Protein 8OMW (pdb70)

Solvent-accessible surface area: 6239 Å² total; per-residue (Å²): 111,91,2,16,75,6,23,85,3,116,31,62,52,48,64,114,27,17,0,40,0,4,4,71,71,13,193,93,62,20,77,32,99,41,90,2,11,28,0,26,41,74,60,92,93,36,102,163,56,49,122,21,21,229,43,62,10,87,129,111,19,189,132,9,4,26,54,82,0,60,217,10,109,118,52,30,96,3,41,0,58,0,13,0,23,7,92,54,24,84,6,63,60,4,106,46,1,91,67,51,56,2,16,77,68,151,254

Nearest PDB structures (foldseek):
  8omw-assembly1_A  TM=1.009E+00  e=1.442E-19  Homo sapiens
  2haz-assembly1_A  TM=7.803E-01  e=4.467E-06  Homo sapiens
  3mtr-assembly1_B  TM=7.280E-01  e=8.726E-06  Homo sapiens
  2vkx-assembly3_E  TM=8.041E-01  e=8.419E-05  Homo sapiens
  2vkw-assembly1_B  TM=7.593E-01  e=1.089E-04  Homo sapiens

GO terms:
  GO:0004713 protein tyrosine kinase activity (F, IDA)
  GO:0035995 detection of muscle stretch (P, IDA)
  GO:0030018 Z disc (C, IDA)
  GO:0005576 extracellular region (C, TAS)
  GO:0005829 cytosol (C, TAS)
  GO:0042802 identical protein binding (F, IPI)
  GO:0005515 protein binding (F, IPI)
  GO:0051015 actin filament binding (F, IDA)
  GO:0097493 structural molecule activity conferring elasticity (F, IDA)
  GO:0004674 protein serine/threonine kinase activity (F, IDA)
  GO:0031674 I band (C, IDA)
  GO:0005509 calcium ion binding (F, IDA)
  GO:0000794 condensed nuclear chromosome (C, IDA)
  GO:0005865 striated muscle thin filament (C, IDA)
  GO:0031430 M band (C, IDA)
  GO:0042805 actinin binding (F, IDA)
  GO:0051592 response to calcium ion (P, IDA)
  GO:0007076 mitotic chromosome condensation (P, IEP)
  GO:0097493 structural molecule activity conferring elasticity (F, TAS)
  GO:0035995 detection of muscle stretch (P, TAS)

InterPro domains:
  IPR000719 Protein kinase domain [PF00069] (32179-32432)
  IPR000719 Protein kinase domain [PS50011] (32178-32432)
  IPR003598 Immunoglobulin subtype 2 [SM00408] (18-87)
  IPR003598 Immunoglobulin subtype 2 [SM00408] (116-183)
  IPR003598 Immunoglobulin subtype 2 [SM00408] (955-1022)
  IPR003598 Immunoglobulin subtype 2 [SM00408] (1094-1163)
  IPR003598 Immunoglobulin subtype 2 [SM00408] (1303-1371)
  IPR003598 Immunoglobulin subtype 2 [SM00408] (1469-1537)
  IPR003598 Immunoglobulin subtype 2 [SM00408] (1568-1637)
  IPR003598 Immunoglobulin subtype 2 [SM00408] (1853-1919)
  IPR003598 Immunoglobulin subtype 2 [SM00408] (2187-2253)
  IPR003598 Immunoglobulin subtype 2 [SM00408] (2279-2345)
  IPR003598 Immunoglobulin subtype 2 [SM00408] (2457-2523)
  IPR003598 Immunoglobulin subtype 2 [SM00408] (2632-2698)
  IPR003598 Immunoglobulin subtype 2 [SM00408] (3070-3136)
  IPR003598 Immunoglobulin subtype 2 [SM00408] (3251-3318)
  IPR003598 Immunoglobulin subtype 2 [SM00408] (3357-3423)
  IPR003598 Immunoglobulin subtype 2 [SM00408] (3515-3582)
  IPR003598 Immunoglobulin subtype 2 [SM00408] (3633-3701)
  IPR003598 Immunoglobulin subtype 2 [SM00408] (4301-4367)

Structure (mmCIF, N/CA/C/O backbone):
data_8OMW
#
_entry.id   8OMW
#
_cell.length_a   49.034
_cell.length_b   34.263
_cell.length_c   63.081
_cell.angle_alpha   90.000
_cell.angle_beta   99.680
_cell.angle_gamma   90.000
#
_symmetry.space_group_name_H-M   'C 1 2 1'
#
loop_
_entity.id
_entity.type
_entity.pdbx_description
1 polymer Titin
2 non-polymer 'CHLORIDE ION'
3 water water
#
loop_
_atom_site.group_PDB
_atom_site.id
_atom_site.type_symbol
_atom_site.label_atom_id
_atom_site.label_alt_id
_atom_site.label_comp_id
_atom_site.label_asym_id
_atom_site.label_entity_id
_atom_site.label_seq_id
_atom_site.pdbx_PDB_ins_code
_atom_site.Cartn_x
_atom_site.Cartn_y
_atom_site.Cartn_z
_atom_site.occupancy
_atom_site.B_iso_or_equiv
_atom_site.auth_seq_id
_atom_site.auth_comp_id
_atom_site.auth_asym_id
_atom_site.auth_atom_id
_atom_site.pdbx_PDB_model_num
ATOM 1 N N . SER A 1 3 ? 10.79622 32.62820 34.21232 1.000 29.99462 3 SER A N 1
ATOM 2 C CA . SER A 1 3 ? 9.40376 32.51041 33.78900 1.000 29.99462 3 SER A CA 1
ATOM 3 C C . SER A 1 3 ? 9.32976 32.25867 32.27831 1.000 29.99459 3 SER A C 1
ATOM 4 O O . SER A 1 3 ? 8.87627 31.19871 31.86377 1.000 29.99462 3 SER A O 1
ATOM 11 N N . LEU A 1 4 ? 9.77905 33.21554 31.46501 1.000 15.47809 4 LEU A N 1
ATOM 12 C CA . LEU A 1 4 ? 9.90024 32.95210 30.03083 1.000 15.74389 4 LEU A CA 1
ATOM 13 C C . LEU A 1 4 ? 10.92121 31.83853 29.78738 1.000 12.50929 4 LEU A C 1
ATOM 14 O O . LEU A 1 4 ? 11.86757 31.66995 30.56280 1.000 12.46717 4 LEU A O 1
ATOM 30 N N . PRO A 1 5 ? 10.78462 31.08926 28.70162 1.000 10.85119 5 PRO A N 1
ATOM 31 C CA . PRO A 1 5 ? 11.78683 30.06483 28.40288 1.000 10.75381 5 PRO A CA 1
ATOM 32 C C . PRO A 1 5 ? 13.08864 30.69543 27.92870 1.000 10.25112 5 PRO A C 1
ATOM 33 O O . PRO A 1 5 ? 13.13695 31.85356 27.52366 1.000 10.56431 5 PRO A O 1
ATOM 44 N N . GLY A 1 6 ? 14.17434 29.92896 28.01204 1.000 10.01951 6 GLY A N 1
ATOM 45 C CA . GLY A 1 6 ? 15.43640 30.34768 27.45000 1.000 9.38785 6 GLY A CA 1
ATOM 46 C C . GLY A 1 6 ? 15.44879 30.22307 25.93891 1.000 8.20087 6 GLY A C 1
ATOM 47 O O . GLY A 1 6 ? 14.46772 29.79515 25.30806 1.000 8.33510 6 GLY A O 1
ATOM 51 N N . PRO A 1 7 ? 16.58693 30.57889 25.34163 1.000 8.68251 7 PRO A N 1
ATOM 52 C CA . PRO A 1 7 ? 16.72719 30.48342 23.88227 1.000 7.99295 7 PRO A CA 1
ATOM 53 C C . PRO A 1 7 ? 16.85588 29.03638 23.44842 1.000 7.47974 7 PRO A C 1
ATOM 54 O O . PRO A 1 7 ? 17.58690 28.25581 24.06993 1.000 9.43522 7 PRO A O 1
ATOM 65 N N . PRO A 1 8 ? 16.21084 28.64516 22.35544 1.000 6.34539 8 PRO A N 1
ATOM 66 C CA . PRO A 1 8 ? 16.48618 27.32601 21.77561 1.000 5.87428 8 PRO A CA 1
ATOM 67 C C . PRO A 1 8 ? 17.91658 27.25576 21.25972 1.000 5.93481 8 PRO A C 1
ATOM 68 O O . PRO A 1 8 ? 18.61200 28.26029 21.13094 1.000 6.97177 8 PRO A O 1
ATOM 79 N N . GLY A 1 9 ? 18.34499 26.04434 20.92986 1.000 6.25590 9 GLY A N 1
ATOM 80 C CA . GLY A 1 9 ? 19.62766 25.87703 20.27867 1.000 7.10074 9 GLY A CA 1
ATOM 81 C C . GLY A 1 9 ? 19.67264 26.54535 18.91896 1.000 6.33749 9 GLY A C 1
ATOM 82 O O . GLY A 1 9 ? 18.65853 26.82621 18.28312 1.000 6.56383 9 GLY A O 1
ATOM 86 N N . LYS A 1 10 ? 20.90049 26.77112 18.45971 1.000 6.67437 10 LYS A N 1
ATOM 87 C CA . LYS A 1 10 ? 21.13711 27.35086 17.14923 1.000 6.41118 10 LYS A CA 1
ATOM 88 C C . LYS A 1 10 ? 20.54662 26.42508 16.09307 1.000 5.55319 10 LYS A C 1
ATOM 89 O O . LYS A 1 10 ? 20.93405 25.24640 16.01878 1.000 5.96113 10 LYS A O 1
ATOM 108 N N . PRO A 1 11 ? 19.64697 26.89569 15.23370 1.000 5.12419 11 PRO A N 1
ATOM 109 C CA . PRO A 1 11 ? 19.05943 25.98208 14.25151 1.000 4.88732 11 PRO A CA 1
ATOM 110 C C . PRO A 1 11 ? 20.08094 25.54716 13.23050 1.000 4.88469 11 PRO A C 1
ATOM 111 O O . PRO A 1 11 ? 21.04727 26.25407 12.94434 1.000 5.92428 11 PRO A O 1
ATOM 122 N N . LYS A 1 12 ? 19.83665 24.36399 12.67994 1.000 4.77678 12 LYS A N 1
ATOM 123 C CA . LYS A 1 12 ? 20.65868 23.74709 11.65986 1.000 6.24537 12 LYS A CA 1
ATOM 124 C C . LYS A 1 12 ? 19.79486 23.39143 10.45982 1.000 5.27421 12 LYS A C 1
ATOM 125 O O . LYS A 1 12 ? 18.69276 22.87474 10.60938 1.000 5.81374 12 LYS A O 1
ATOM 144 N N . VAL A 1 13 ? 20.31173 23.66095 9.26474 1.000 5.69267 13 VAL A N 1
ATOM 145 C CA . VAL A 1 13 ? 19.62901 23.25601 8.04554 1.000 5.37685 13 VAL A CA 1
ATOM 146 C C . VAL A 1 13 ? 20.01396 21.81716 7.74659 1.000 6.25854 13 VAL A C 1
ATOM 147 O O . VAL A 1 13 ? 21.19231 21.51152 7.50195 1.000 10.03793 13 VAL A O 1
ATOM 160 N N . LEU A 1 14 ? 19.03594 20.92036 7.79585 1.000 5.09261 14 LEU A N 1
ATOM 161 C CA . LEU A 1 14 ? 19.23678 19.50337 7.60723 1.000 6.47435 14 LEU A CA 1
ATOM 162 C C . LEU A 1 14 ? 18.97095 19.04303 6.18808 1.000 6.60595 14 LEU A C 1
ATOM 163 O O . LEU A 1 14 ? 19.42925 17.94812 5.81580 1.000 10.64852 14 LEU A O 1
ATOM 179 N N . ALA A 1 15 ? 18.26081 19.83067 5.38115 1.000 4.67414 15 ALA A N 1
ATOM 180 C CA . ALA A 1 15 ? 17.93312 19.47068 4.00977 1.000 4.83994 15 ALA A CA 1
ATOM 181 C C . ALA A 1 15 ? 17.62773 20.77426 3.30102 1.000 3.90825 15 ALA A C 1
ATOM 182 O O . ALA A 1 15 ? 17.18407 21.73658 3.93382 1.000 4.00037 15 ALA A O 1
ATOM 189 N N . ARG A 1 16 ? 17.84571 20.79657 1.99237 1.000 4.11880 16 ARG A N 1
ATOM 190 C CA . ARG A 1 16 ? 17.48728 21.97876 1.22498 1.000 4.03195 16 ARG A CA 1
ATOM 191 C C . ARG A 1 16 ? 17.05743 21.58474 -0.17248 1.000 4.30304 16 ARG A C 1
ATOM 192 O O . ARG A 1 16 ? 17.45809 20.53212 -0.69630 1.000 5.15840 16 ARG A O 1
ATOM 213 N N . THR A 1 17 ? 16.25095 22.45560 -0.77568 1.000 4.46358 17 THR A N 1
ATOM 214 C CA . THR A 1 17 ? 15.93038 22.41601 -2.18705 1.000 4.81362 17 THR A CA 1
ATOM 215 C C . THR A 1 17 ? 15.98830 23.86463 -2.69303 1.000 4.67413 17 THR A C 1
ATOM 216 O O . THR A 1 17 ? 16.14892 24.80904 -1.91595 1.000 5.12418 17 THR A O 1
ATOM 227 N N . LYS A 1 18 ? 15.75004 24.03896 -3.99442 1.000 5.00838 18 LYS A N 1
ATOM 228 C CA . LYS A 1 18 ? 15.64556 25.35883 -4.58841 1.000 5.20314 18 LYS A CA 1
ATOM 229 C C . LYS A 1 18 ? 14.66114 26.26371 -3.85741 1.000 4.97417 18 LYS A C 1
ATOM 230 O O . LYS A 1 18 ? 14.83624 27.48558 -3.88536 1.000 5.87954 18 LYS A O 1
ATOM 249 N N . GLY A 1 19 ? 13.60803 25.69527 -3.26302 1.000 4.35831 19 GLY A N 1
ATOM 250 C CA . GLY A 1 19 ? 12.55336 26.47898 -2.67717 1.000 4.45042 19 GLY A CA 1
ATOM 251 C C . GLY A 1 19 ? 12.22018 26.17702 -1.23586 1.000 3.82140 19 GLY A C 1
ATOM 252 O O . GLY A 1 19 ? 11.19008 26.65185 -0.76857 1.000 4.51885 19 GLY A O 1
ATOM 256 N N . SER A 1 20 ? 13.04680 25.41969 -0.51415 1.000 3.48715 20 SER A N 1
ATOM 257 C CA . SER A 1 20 ? 12.69813 25.01167 0.83581 1.000 3.25817 20 SER A CA 1
ATOM 258 C C . SER A 1 20 ? 13.95225 24.62444 1.60570 1.000 3.42398 20 SER A C 1
ATOM 259 O O . SER A 1 20 ? 14.98348 24.27477 1.01051 1.000 3.83719 20 SER A O 1
ATOM 267 N N . MET A 1 21 ? 13.83512 24.62482 2.93613 1.000 3.13447 21 MET A N 1
ATOM 268 C CA . MET A 1 21 ? 14.88552 24.11572 3.79913 1.000 3.33976 21 MET A CA 1
ATOM 269 C C . MET A 1 21 ? 14.26804 23.48650 5.03066 1.000 2.97393 21 MET A C 1
ATOM 270 O O . MET A 1 21 ? 13.42912 24.11196 5.68742 1.000 3.63190 21 MET A O 1
ATOM 284 N N . LEU A 1 22 ? 14.71896 22.27249 5.37813 1.000 3.09236 22 LEU A N 1
ATOM 285 C CA . LEU A 1 22 ? 14.33193 21.64526 6.62954 1.000 3.18185 22 LEU A CA 1
ATOM 286 C C . LEU A 1 22 ? 15.25109 22.18049 7.72103 1.000 2.81075 22 LEU A C 1
ATOM 287 O O . LEU A 1 22 ? 16.47765 22.00593 7.63653 1.000 4.01616 22 LEU A O 1
ATOM 303 N N . VAL A 1 23 ? 14.67530 22.86611 8.69856 1.000 2.86339 23 VAL A N 1
ATOM 304 C CA . VAL A 1 23 ? 15.42733 23.51404 9.75550 1.000 3.23712 23 VAL A CA 1
ATOM 305 C C . VAL A 1 23 ? 15.08484 22.81689 11.06636 1.000 3.05289 23 VAL A C 1
ATOM 306 O O . VAL A 1 23 ? 13.91373 22.53854 11.33482 1.000 3.95036 23 VAL A O 1
ATOM 319 N N . SER A 1 24 ? 16.09234 22.56495 11.89249 1.000 3.50294 24 SER A N 1
ATOM 320 C CA . SER A 1 24 ? 15.90562 21.83673 13.13155 1.000 3.82930 24 SER A CA 1
ATOM 321 C C . SER A 1 24 ? 16.67049 22.50629 14.26452 1.000 4.21355 24 SER A C 1
ATOM 322 O O . SER A 1 24 ? 17.76321 23.04522 14.05226 1.000 5.94270 24 SER A O 1
ATOM 330 N N . TRP A 1 25 ? 16.12884 22.44930 15.48069 1.000 4.08985 25 TRP A N 1
ATOM 331 C CA . TRP A 1 25 ? 16.77180 23.07843 16.62222 1.000 4.55570 25 TRP A CA 1
ATOM 332 C C . TRP A 1 25 ? 16.45673 22.31933 17.89397 1.000 4.87679 25 TRP A C 1
ATOM 333 O O . TRP A 1 25 ? 15.42574 21.65885 18.00235 1.000 6.13483 25 TRP A O 1
ATOM 354 N N . THR A 1 26 ? 17.34502 22.44671 18.86472 1.000 5.30052 26 THR A N 1
ATOM 355 C CA . THR A 1 26 ? 17.09881 21.77492 20.13549 1.000 6.43750 26 THR A CA 1
ATOM 356 C C . THR A 1 26 ? 16.28572 22.66934 21.07120 1.000 5.76637 26 THR A C 1
ATOM 357 O O . THR A 1 26 ? 16.40095 23.88704 21.04806 1.000 6.25327 26 THR A O 1
ATOM 368 N N . PRO A 1 27 ? 15.47537 22.07788 21.94301 1.000 6.07957 27 PRO A N 1
ATOM 369 C CA . PRO A 1 27 ? 14.77261 22.87208 22.94783 1.000 6.41382 27 PRO A CA 1
ATOM 370 C C . PRO A 1 27 ? 15.73224 23.63002 23.84334 1.000 6.54278 27 PRO A C 1
ATOM 371 O O . PRO A 1 27 ? 16.86845 23.18321 24.08822 1.000 7.17180 27 PRO A O 1
ATOM 382 N N . PRO A 1 28 ? 15.28300 24.73639 24.42666 1.000 6.50330 28 PRO A N 1
ATOM 383 C CA . PRO A 1 28 ? 16.11714 25.41841 25.41917 1.000 7.35867 28 PRO A CA 1
ATOM 384 C C . PRO A 1 28 ? 16.46697 24.51938 26.58313 1.000 7.57974 28 PRO A C 1
ATOM 385 O O . PRO A 1 28 ? 15.70450 23.64586 26.98731 1.000 8.11402 28 PRO A O 1
ATOM 396 N N . LEU A 1 29 ? 17.62076 24.79583 27.17423 1.000 7.82188 29 LEU A N 1
ATOM 397 C CA . LEU A 1 29 ? 18.00040 24.08047 28.38447 1.000 8.13507 29 LEU A CA 1
ATOM 398 C C . LEU A 1 29 ? 17.08323 24.41539 29.54564 1.000 8.05612 29 LEU A C 1
ATOM 399 O O . LEU A 1 29 ? 16.84286 23.56678 30.41048 1.000 8.97465 29 LEU A O 1
ATOM 415 N N . ASP A 1 30 ? 16.56875 25.63645 29.59821 1.000 8.57986 30 ASP A N 1
ATOM 416 C CA . ASP A 1 30 ? 15.69518 26.10026 30.67860 1.000 9.08256 30 ASP A CA 1
ATOM 417 C C . ASP A 1 30 ? 14.33667 26.44695 30.08109 1.000 9.21678 30 ASP A C 1
ATOM 418 O O . ASP A 1 30 ? 14.22778 27.40073 29.30731 1.000 10.11689 30 ASP A O 1
ATOM 427 N N . ASN A 1 31 ? 13.31176 25.66560 30.40351 1.000 8.99834 31 ASN A N 1
ATOM 428 C CA . ASN A 1 31 ? 11.98789 25.92991 29.86131 1.000 9.75632 31 ASN A CA 1
ATOM 429 C C . ASN A 1 31 ? 11.24465 27.00206 30.63867 1.000 11.24334 31 ASN A C 1
ATOM 430 O O . ASN A 1 31 ? 10.09556 27.30071 30.29982 1.000 12.96197 31 ASN A O 1
ATOM 441 N N . GLY A 1 32 ? 11.87713 27.60895 31.64033 1.000 12.03554 32 GLY A N 1
ATOM 442 C CA . GLY A 1 32 ? 11.25409 28.66867 32.39659 1.000 13.88313 32 GLY A CA 1
ATOM 443 C C . GLY A 1 32 ? 10.38471 28.19823 33.53244 1.000 15.33857 32 GLY A C 1
ATOM 444 O O . GLY A 1 32 ? 9.79383 29.03665 34.22436 1.000 18.31524 32 GLY A O 1
ATOM 448 N N . GLY A 1 33 ? 10.30222 26.89283 33.76231 1.000 15.43595 33 GLY A N 1
ATOM 449 C CA . GLY A 1 33 ? 9.51144 26.35695 34.84549 1.000 16.98350 33 GLY A CA 1
ATOM 450 C C . GLY A 1 33 ? 8.12809 25.90755 34.44555 1.000 18.28892 33 GLY A C 1
ATOM 451 O O . GLY A 1 33 ? 7.38482 25.40497 35.30770 1.000 20.82870 33 GLY A O 1
ATOM 455 N N . SER A 1 34 ? 7.74172 26.11023 33.19066 1.000 17.84150 34 SER A N 1
ATOM 456 C CA A SER A 1 34 ? 6.47980 25.62699 32.66170 0.342 17.36513 34 SER A CA 1
ATOM 457 C CA B SER A 1 34 ? 6.48481 25.60558 32.67403 0.658 17.79149 34 SER A CA 1
ATOM 458 C C . SER A 1 34 ? 6.76867 24.93096 31.34203 1.000 16.84665 34 SER A C 1
ATOM 459 O O . SER A 1 34 ? 7.75262 25.26522 30.66803 1.000 16.09656 34 SER A O 1
ATOM 474 N N . PRO A 1 35 ? 5.94885 23.96722 30.93554 1.000 16.82296 35 PRO A N 1
ATOM 475 C CA . PRO A 1 35 ? 6.24934 23.26803 29.67423 1.000 15.98601 35 PRO A CA 1
ATOM 476 C C . PRO A 1 35 ? 6.20650 24.18206 28.46477 1.000 13.45150 35 PRO A C 1
ATOM 477 O O . PRO A 1 35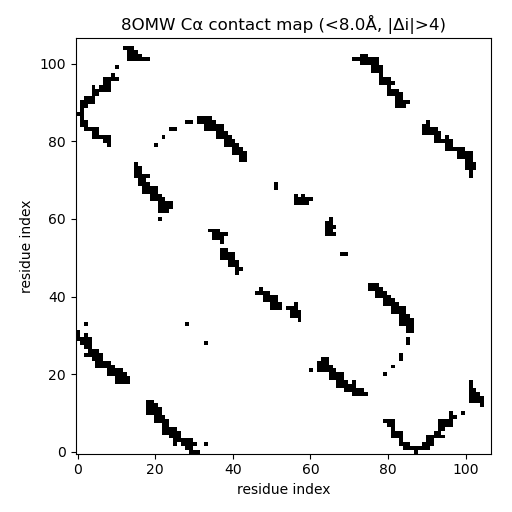 ? 5.33574 25.04177 28.33693 1.000 14.49110 35 PRO A O 1
ATOM 488 N N . ILE A 1 36 ? 7.18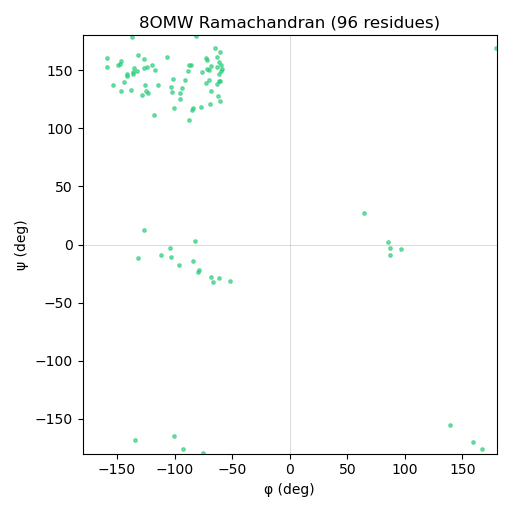413 24.00050 27.57951 1.000 11.66181 36 ILE A N 1
ATOM 489 C CA . ILE A 1 36 ? 7.12657 24.64853 26.28406 1.000 10.26691 36 ILE A CA 1
ATOM 490 C C . ILE A 1 36 ? 5.99548 24.02925 25.48088 1.000 10.63801 36 ILE A C 1
ATOM 491 O O . ILE A 1 36 ? 5.84740 22.80516 25.43058 1.000 12.18029 36 ILE A O 1
ATOM 507 N N . THR A 1 37 ? 5.16393 24.87857 24.88475 1.000 10.14058 37 THR A N 1
ATOM 508 C CA . THR A 1 37 ? 4.02067 24.43591 24.11438 1.000 10.72486 37 THR A CA 1
ATOM 509 C C . THR A 1 37 ? 4.24317 24.51761 22.60911 1.000 10.03793 37 THR A C 1
ATOM 510 O O . THR A 1 37 ? 3.43935 23.97490 21.85491 1.000 11.25913 37 THR A O 1
ATOM 521 N N . GLY A 1 38 ? 5.31188 25.15688 22.15375 1.000 7.53500 38 GLY A N 1
ATOM 522 C CA . GLY A 1 38 ? 5.60151 25.22886 20.74458 1.000 6.94546 38 GLY A CA 1
ATOM 523 C C . GLY A 1 38 ? 6.66568 26.26893 20.52686 1.000 5.61898 38 GLY A C 1
ATOM 524 O O . GLY A 1 38 ? 7.21700 26.83397 21.47303 1.000 6.19010 38 GLY A O 1
ATOM 528 N N . TYR A 1 39 ? 6.96407 26.48553 19.25182 1.000 5.05576 39 TYR A N 1
ATOM 529 C CA . TYR A 1 39 ? 8.02931 27.37683 18.83197 1.000 4.98996 39 TYR A CA 1
ATOM 530 C C . TYR A 1 39 ? 7.58561 28.25957 17.68146 1.000 4.53464 39 TYR A C 1
ATOM 531 O O . TYR A 1 39 ? 6.80115 27.85786 16.82641 1.000 5.77953 39 TYR A O 1
ATOM 549 N N . TRP A 1 40 ? 8.14472 29.45669 17.64058 1.000 4.46885 40 TRP A N 1
ATOM 550 C CA . TRP A 1 40 ? 8.10943 30.26460 16.43015 1.000 4.91627 40 TRP A CA 1
ATOM 551 C C . TRP A 1 40 ? 9.46417 30.16655 15.74035 1.000 4.31620 40 TRP A C 1
ATOM 552 O O . TRP A 1 40 ? 10.50441 30.12612 16.40218 1.000 6.20063 40 TRP A O 1
ATOM 573 N N . LEU A 1 41 ? 9.44935 30.12933 14.41450 1.000 4.56622 41 LEU A N 1
ATOM 574 C CA . LEU A 1 41 ? 10.65232 30.11209 13.61175 1.000 4.26356 41 LEU A CA 1
ATOM 575 C C . LEU A 1 41 ? 10.56531 31.27939 12.63979 1.000 4.00827 41 LEU A C 1
ATOM 576 O O . LEU A 1 41 ? 9.54374 31.46343 11.95730 1.000 4.60833 41 LEU A O 1
ATOM 592 N N . GLU A 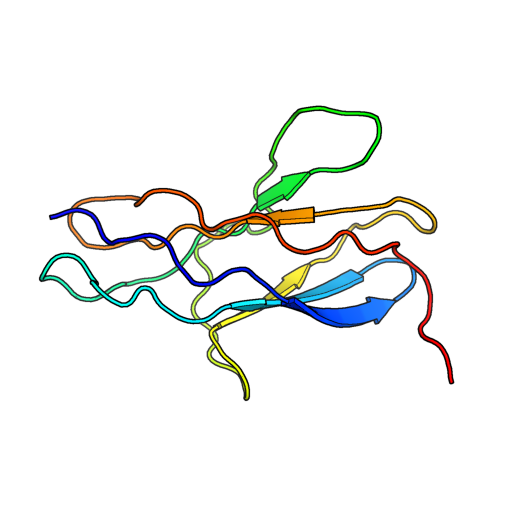1 42 ? 11.64321 32.04850 12.55149 1.000 4.21881 42 GLU A N 1
ATOM 593 C CA . GLU A 1 42 ? 11.72015 33.19307 11.66306 1.000 4.64255 42 GLU A CA 1
ATOM 594 C C . GLU A 1 42 ? 12.91642 33.05247 10.73354 1.000 4.24250 42 GLU A C 1
ATOM 595 O O . GLU A 1 42 ? 13.92858 32.41785 11.07057 1.000 5.01365 42 GLU A O 1
ATOM 607 N N . LYS A 1 43 ? 12.78613 33.68077 9.56723 1.000 4.20039 43 LYS A N 1
ATOM 608 C CA . LYS A 1 43 ? 13.81973 33.70616 8.55767 1.000 4.23987 43 LYS A CA 1
ATOM 609 C C . LYS A 1 43 ? 14.24420 35.13907 8.26646 1.000 4.08722 43 LYS A C 1
ATOM 610 O O . LYS A 1 43 ? 13.44924 36.08874 8.38079 1.000 4.67150 43 LYS A O 1
ATOM 629 N N . ARG A 1 44 ? 15.47855 35.27787 7.79379 1.000 4.34778 44 ARG A N 1
ATOM 630 C CA . ARG A 1 44 ? 16.04026 36.54551 7.33784 1.000 4.71624 44 ARG A CA 1
ATOM 631 C C . ARG A 1 44 ? 16.81217 36.26611 6.06508 1.000 4.19250 44 ARG A C 1
ATOM 632 O O . ARG A 1 44 ? 17.58744 35.31488 5.99785 1.000 5.57161 44 ARG A O 1
ATOM 653 N N . GLU A 1 45 ? 16.61229 37.05922 5.03884 1.000 5.32684 45 GLU A N 1
ATOM 654 C CA . GLU A 1 45 ? 17.33958 36.89782 3.78495 1.000 6.18485 45 GLU A CA 1
ATOM 655 C C . GLU A 1 45 ? 18.39931 37.96263 3.57376 1.000 9.08519 45 GLU A C 1
ATOM 656 O O . GLU A 1 45 ? 18.37235 39.03452 4.18758 1.000 11.17491 45 GLU A O 1
ATOM 668 N N . GLU A 1 46 ? 19.34380 37.64614 2.66916 1.000 11.71445 46 GLU A N 1
ATOM 669 C CA A GLU A 1 46 ? 20.26007 38.68957 2.22709 0.397 12.94091 46 GLU A CA 1
ATOM 670 C CA B GLU A 1 46 ? 20.26889 38.62064 2.06882 0.603 12.36716 46 GLU A CA 1
ATOM 671 C C . GLU A 1 46 ? 19.49216 39.83039 1.54020 1.000 13.97525 46 GLU A C 1
ATOM 672 O O . GLU A 1 46 ? 18.46029 39.64641 0.88676 1.000 17.39671 46 GLU A O 1
ATOM 695 N N . GLY A 1 47 ? 19.96910 41.05670 1.74665 1.000 16.84401 47 GLY A N 1
ATOM 696 C CA . GLY A 1 47 ? 19.29210 42.17332 1.11419 1.000 14.25423 47 GLY A CA 1
ATOM 697 C C . GLY A 1 47 ? 18.12866 42.77323 1.87822 1.000 13.52783 47 GLY A C 1
ATOM 698 O O . GLY A 1 47 ? 17.54703 43.77661 1.42505 1.000 14.07789 47 GLY A O 1
ATOM 702 N N . SER A 1 48 ? 17.77949 42.20864 3.03028 1.000 12.83564 48 SER A N 1
ATOM 703 C CA . SER A 1 48 ? 16.75092 42.72583 3.90984 1.000 13.04356 48 SER A CA 1
ATOM 704 C C . SER A 1 48 ? 17.18383 42.49226 5.35393 1.000 10.75382 48 SER A C 1
ATOM 705 O O . SER A 1 48 ? 17.56979 41.36113 5.68633 1.000 11.54864 48 SER A O 1
ATOM 713 N N . PRO A 1 49 ? 16.94725 43.45257 6.26859 1.000 13.64362 49 PRO A N 1
ATOM 714 C CA . PRO A 1 49 ? 17.27136 43.22065 7.68623 1.000 12.89617 49 PRO A CA 1
ATOM 715 C C . PRO A 1 49 ? 16.19154 42.47284 8.48680 1.000 9.93792 49 PRO A C 1
ATOM 716 O O . PRO A 1 49 ? 16.44497 42.02050 9.60271 1.000 10.33271 49 PRO A O 1
ATOM 727 N N . TYR A 1 50 ? 14.98864 42.34419 7.97612 1.000 7.80345 50 TYR A N 1
ATOM 728 C CA . TYR A 1 50 ? 13.82124 41.90347 8.72215 1.000 6.67700 50 TYR A CA 1
ATOM 729 C C . TYR A 1 50 ? 13.81617 40.39534 8.96793 1.000 6.38486 50 TYR A C 1
ATO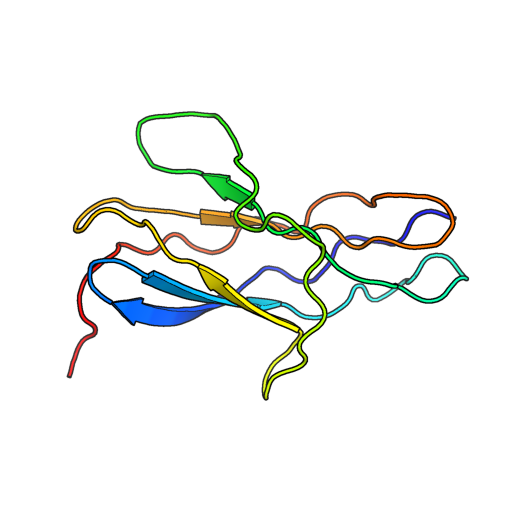M 730 O O . TYR A 1 50 ? 14.25399 39.59955 8.13256 1.000 6.66911 50 TYR A O 1
ATOM 748 N N . TRP A 1 51 ? 13.23768 40.02128 10.10805 1.000 5.98218 51 TRP A N 1
ATOM 749 C CA . TRP A 1 51 ? 12.92801 38.63711 10.44583 1.000 6.09799 51 TRP A CA 1
ATOM 750 C C . TRP A 1 51 ? 11.43697 38.39084 10.24400 1.000 5.59004 51 TRP A C 1
ATOM 751 O O . TRP A 1 51 ? 10.60760 39.18817 10.69076 1.000 7.64817 51 TRP A O 1
ATOM 772 N N . SER A 1 52 ? 11.09579 37.26314 9.61395 1.000 5.56371 52 SER A N 1
ATOM 773 C CA . SER A 1 52 ? 9.73724 36.93531 9.21284 1.000 6.70858 52 SER A CA 1
ATOM 774 C C . SER A 1 52 ? 9.33800 35.55976 9.70887 1.000 5.34527 52 SER A C 1
ATOM 775 O O . SER A 1 52 ? 10.04368 34.59371 9.45929 1.000 5.00049 52 SER A O 1
ATOM 783 N N . ARG A 1 53 ? 8.19558 35.45988 10.37570 1.000 5.45844 53 ARG A N 1
ATOM 784 C CA . ARG A 1 53 ? 7.68225 34.14613 10.74072 1.000 5.69794 53 ARG A CA 1
ATOM 785 C C . ARG A 1 53 ? 7.40040 33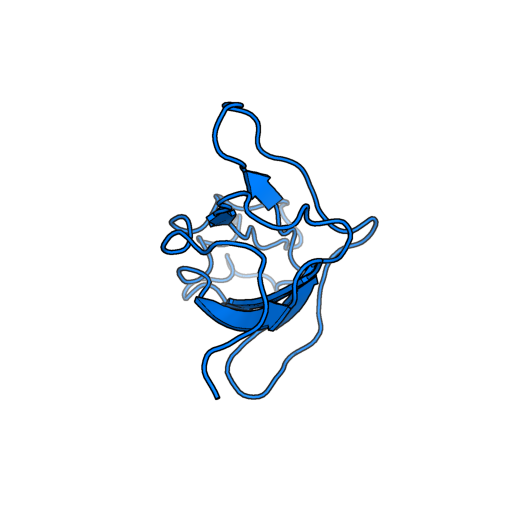.31041 9.50910 1.000 5.54529 53 ARG A C 1
ATOM 786 O O . ARG A 1 53 ? 6.82026 33.77677 8.53124 1.000 7.42446 53 ARG A O 1
ATOM 807 N N . VAL A 1 54 ? 7.72497 32.02432 9.61015 1.000 5.16367 54 VAL A N 1
ATOM 808 C CA . VAL A 1 54 ? 7.53207 31.10703 8.49568 1.000 6.02956 54 VAL A CA 1
ATOM 809 C C . VAL A 1 54 ? 6.33661 30.18707 8.65063 1.000 5.70321 54 VAL A C 1
ATOM 810 O O . VAL A 1 54 ? 6.05483 29.40697 7.73301 1.000 7.08758 54 VAL A O 1
ATOM 823 N N . SER A 1 55 ? 5.62847 30.23760 9.77236 1.000 6.41382 55 SER A N 1
ATOM 824 C CA . SER A 1 55 ? 4.46462 29.40227 9.97503 1.000 7.91399 55 SER A CA 1
ATOM 825 C C . SER A 1 55 ? 3.35121 30.24789 10.56556 1.000 8.82990 55 SER A C 1
ATOM 826 O O . SER A 1 55 ? 3.59292 31.22211 11.27978 1.000 9.60630 55 SER A O 1
ATOM 834 N N . ARG A 1 56 ? 2.12394 29.83359 10.27981 1.000 10.75644 56 ARG A N 1
ATOM 835 C CA . ARG A 1 56 ? 0.95953 30.52567 10.81482 1.000 12.68299 56 ARG A CA 1
ATOM 836 C C . ARG A 1 56 ? 0.66574 30.13500 12.25183 1.000 11.71182 56 ARG A C 1
ATOM 837 O O . ARG A 1 56 ? 0.03491 30.90975 12.97128 1.000 14.23317 56 ARG A O 1
ATOM 858 N N . ALA A 1 57 ? 1.10532 28.97264 12.68516 1.000 10.05636 57 ALA A N 1
ATOM 859 C CA . ALA A 1 57 ? 0.85944 28.49087 14.03122 1.000 10.09847 57 ALA A CA 1
ATOM 860 C C . ALA A 1 57 ? 2.17376 27.99060 14.59819 1.000 7.56132 57 ALA A C 1
ATOM 861 O O . ALA A 1 57 ? 3.12670 27.73110 13.85357 1.000 7.63765 57 ALA A O 1
ATOM 868 N N . PRO A 1 58 ? 2.24913 27.82790 15.91009 1.000 7.59817 58 PRO A N 1
ATOM 869 C CA . PRO A 1 58 ? 3.49559 27.34094 16.49588 1.000 7.44289 58 PRO A CA 1
ATOM 870 C C . PRO A 1 58 ? 3.88582 25.97030 15.96227 1.000 6.91124 58 PRO A C 1
ATOM 871 O O . PRO A 1 58 ? 3.04343 25.13926 15.60584 1.000 8.41142 58 PRO A O 1
ATOM 882 N N . ILE A 1 59 ? 5.17778 25.74557 15.91828 1.000 5.74005 59 ILE A N 1
ATOM 883 C CA . ILE A 1 59 ? 5.78045 24.49532 15.48513 1.000 5.84006 59 ILE A CA 1
ATOM 884 C C . ILE A 1 59 ? 6.02569 23.60475 16.69239 1.000 5.65320 59 ILE A C 1
ATOM 885 O O . ILE A 1 59 ? 6.56649 24.05672 17.70761 1.000 6.58489 59 ILE A O 1
ATOM 901 N N . THR A 1 60 ? 5.66715 22.32718 16.57224 1.000 6.40592 60 THR A N 1
ATOM 902 C CA . THR A 1 60 ? 5.83282 21.37655 17.65746 1.000 7.40078 60 THR A CA 1
ATOM 903 C C . THR A 1 60 ? 6.49418 20.06562 17.21997 1.000 7.67449 60 THR A C 1
ATOM 904 O O . THR A 1 60 ? 6.87713 19.27473 18.08647 1.000 9.73789 60 THR A O 1
ATOM 915 N N . LYS A 1 61 ? 6.63655 19.79915 15.92713 1.000 6.76649 61 LYS A N 1
ATOM 916 C CA . LYS A 1 61 ? 7.10432 18.49965 15.46726 1.000 7.17970 61 LYS A CA 1
ATOM 917 C C . LYS A 1 61 ? 8.50873 18.19597 15.95361 1.000 7.09811 61 LYS A C 1
ATOM 918 O O . LYS A 1 61 ? 9.43977 18.97372 15.72275 1.000 8.62724 61 LYS A O 1
ATOM 937 N N . VAL A 1 62 ? 8.67546 17.03088 16.56523 1.000 8.13771 62 VAL A N 1
ATOM 938 C CA . VAL A 1 62 ? 9.98228 16.56611 16.99570 1.000 9.54577 62 VAL A CA 1
ATOM 939 C C . VAL A 1 62 ? 10.48691 15.55971 15.97495 1.000 8.95096 62 VAL A C 1
ATOM 940 O O . VAL A 1 62 ? 9.87687 14.51069 15.75605 1.000 11.13017 62 VAL A O 1
ATOM 953 N N . GLY A 1 63 ? 11.60001 15.89739 15.33765 1.000 8.46933 63 GLY A N 1
ATOM 954 C CA . GLY A 1 63 ? 12.26392 15.02816 14.40421 1.000 9.19836 63 GLY A CA 1
ATOM 955 C C . GLY A 1 63 ? 13.44805 14.34974 15.04976 1.000 9.64578 63 GLY A C 1
ATOM 956 O O . GLY A 1 63 ? 13.61037 14.33076 16.26875 1.000 11.95395 63 GLY A O 1
ATOM 960 N N . LEU A 1 64 ? 14.29463 13.78309 14.20016 1.000 10.13795 64 LEU A N 1
ATOM 961 C CA . LEU A 1 64 ? 15.37990 12.94638 14.68622 1.000 11.49337 64 LEU A CA 1
ATOM 962 C C . LEU A 1 64 ? 16.43230 13.74641 15.43901 1.000 11.75130 64 LEU A C 1
ATOM 963 O O . LEU A 1 64 ? 17.09369 13.20395 16.32571 1.000 14.57268 64 LEU A O 1
ATOM 979 N N . LYS A 1 65 ? 16.59644 15.02472 15.11774 1.000 10.91173 65 LYS A N 1
ATOM 980 C CA . LYS A 1 65 ? 17.63556 15.83385 15.73053 1.000 12.59613 65 LYS A CA 1
ATOM 981 C C . LYS A 1 65 ? 17.11936 16.93148 16.64504 1.000 12.13819 65 LYS A C 1
ATOM 982 O O . LYS A 1 65 ? 17.91327 17.52705 17.38182 1.000 14.88851 65 LYS A O 1
ATOM 1001 N N . GLY A 1 66 ? 15.82613 17.18579 16.66423 1.000 9.66684 66 GLY A N 1
ATOM 1002 C CA . GLY A 1 66 ? 15.29462 18.30254 17.41119 1.000 9.98003 66 GLY A CA 1
ATOM 1003 C C . GLY A 1 66 ? 13.93670 18.63851 16.84723 1.000 7.74819 66 GLY A C 1
ATOM 1004 O O . GLY A 1 66 ? 13.37857 17.88569 16.04925 1.000 8.74830 66 GLY A O 1
ATOM 1008 N N . VAL A 1 67 ? 13.41535 19.77970 17.28726 1.000 5.68742 67 VAL A N 1
ATOM 1009 C CA . VAL A 1 67 ? 12.18047 20.28185 16.71616 1.000 5.31895 67 VAL A CA 1
ATOM 1010 C C . VAL A 1 67 ? 12.47640 20.73547 15.29971 1.000 4.76099 67 VAL A C 1
ATOM 1011 O O . VAL A 1 67 ? 13.55978 21.27110 15.03255 1.000 6.22958 67 VAL A O 1
ATOM 1024 N N . GLU A 1 68 ? 11.56191 20.50079 14.35513 1.000 4.31356 68 GLU A N 1
ATOM 1025 C CA . GLU A 1 68 ? 11.90996 20.79354 12.96810 1.000 4.55043 68 GLU A CA 1
ATOM 1026 C C . GLU A 1 68 ? 10.70699 21.27400 12.17588 1.000 4.61886 68 GLU A C 1
ATOM 1027 O O . GLU A 1 68 ? 9.54626 20.99340 12.51466 1.000 5.56634 68 GLU A O 1
ATOM 1039 N N . PHE A 1 69 ? 11.01925 21.98065 11.09513 1.000 4.10827 69 PHE A N 1
ATOM 1040 C CA . PHE A 1 69 ? 10.01719 22.50691 10.18889 1.000 3.78982 69 PHE A CA 1
ATOM 1041 C C . PHE A 1 69 ? 10.63110 22.65722 8.81478 1.000 3.40030 69 PHE A C 1
ATOM 1042 O O . PHE A 1 69 ? 11.74316 23.17495 8.69060 1.000 4.14249 69 PHE A O 1
ATOM 1059 N N . ASN A 1 70 ? 9.88636 22.26478 7.76811 1.000 3.63717 70 ASN A N 1
ATOM 1060 C CA . ASN A 1 70 ? 10.31042 22.49518 6.39049 1.000 3.63190 70 ASN A CA 1
ATOM 1061 C C . ASN A 1 70 ? 9.81852 23.86337 5.96601 1.000 3.63980 70 ASN A C 1
ATOM 1062 O O . ASN A 1 70 ? 8.61802 24.07750 5.76062 1.000 4.94521 70 ASN A O 1
ATOM 1073 N N . VAL A 1 71 ? 10.74063 24.80091 5.86954 1.000 3.37398 71 VAL A N 1
ATOM 1074 C CA . VAL A 1 71 ? 10.42243 26.16384 5.51046 1.000 3.94773 71 VAL A CA 1
ATOM 1075 C C . VAL A 1 71 ? 10.18117 26.24165 4.01314 1.000 3.67402 71 VAL A C 1
ATOM 1076 O O . VAL A 1 71 ? 11.09223 25.95059 3.22353 1.000 4.28461 71 VAL A O 1
ATOM 1089 N N . PRO A 1 72 ? 8.98830 26.62715 3.59316 1.000 4.81625 72 PRO A N 1
ATOM 1090 C CA . PRO A 1 72 ? 8.66308 26.73080 2.16647 1.000 5.09524 72 PRO A CA 1
ATOM 1091 C C . PRO A 1 72 ? 8.92426 28.14590 1.65473 1.000 4.90574 72 PRO A C 1
ATOM 1092 O O . PRO A 1 72 ? 9.36245 29.02642 2.39456 1.000 5.44791 72 PRO A O 1
ATOM 1103 N N . ARG A 1 73 ? 8.60102 28.40528 0.39682 1.000 5.45581 73 ARG A N 1
ATOM 1104 C CA . ARG A 1 73 ? 8.55030 29.76890 -0.14938 1.000 6.40329 73 ARG A CA 1
ATOM 1105 C C . ARG A 1 73 ? 9.91400 30.44055 -0.16029 1.000 6.20327 73 ARG A C 1
ATOM 1106 O O . ARG A 1 73 ? 10.00565 31.67492 -0.15775 1.000 8.46142 73 ARG A O 1
ATOM 1127 N N . LEU A 1 74 ? 10.98270 29.66623 -0.24157 1.000 4.75835 74 LEU A N 1
ATOM 1128 C CA . LEU A 1 74 ? 12.29863 30.24593 -0.41954 1.000 4.61097 74 LEU A CA 1
ATOM 1129 C C . LEU A 1 74 ? 12.57253 30.48000 -1.89883 1.000 4.51885 74 LEU A C 1
ATOM 1130 O O . LEU A 1 74 ? 12.01294 29.79539 -2.77154 1.000 5.80584 74 LEU A O 1
ATOM 1146 N N . LEU A 1 75 ? 13.45148 31.43321 -2.17982 1.000 4.48464 75 LEU A N 1
ATOM 1147 C CA . LEU A 1 75 ? 13.82636 31.77938 -3.53709 1.000 5.00575 75 LEU A CA 1
ATOM 1148 C C . LEU A 1 75 ? 15.17803 31.19181 -3.89756 1.000 4.58465 75 LEU A C 1
ATOM 1149 O O . LEU A 1 75 ? 16.15617 31.34842 -3.17162 1.000 5.39790 75 LEU A O 1
ATOM 1165 N N . GLU A 1 76 ? 15.23538 30.53853 -5.04927 1.000 5.39264 76 GLU A N 1
ATOM 1166 C CA A GLU A 1 76 ? 16.46144 29.86362 -5.42851 0.464 5.36106 76 GLU A CA 1
ATOM 1167 C CA B GLU A 1 76 ? 16.45153 29.87109 -5.47499 0.536 6.35855 76 GLU A CA 1
ATOM 1168 C C . GLU A 1 76 ? 17.58301 30.88191 -5.55453 1.000 5.79532 76 GLU A C 1
ATOM 1169 O O . GLU A 1 76 ? 17.41637 31.97236 -6.11767 1.000 6.20326 76 GLU A O 1
ATOM 1192 N N . GLY A 1 77 ? 18.72681 30.51452 -5.01034 1.000 6.41645 77 GLY A N 1
ATOM 1193 C CA . GLY A 1 77 ? 19.88762 31.35331 -5.06969 1.000 7.62711 77 GLY A CA 1
ATOM 1194 C C . GLY A 1 77 ? 20.01336 32.36632 -3.96765 1.000 6.82702 77 GLY A C 1
ATOM 1195 O O . GLY A 1 77 ? 21.05007 33.03916 -3.90321 1.000 9.14835 77 GLY A O 1
ATOM 1199 N N . VAL A 1 78 ? 18.98913 32.54363 -3.13892 1.000 5.73742 78 VAL A N 1
ATOM 1200 C CA . VAL A 1 78 ? 19.00388 33.50201 -2.03612 1.000 5.38737 78 VAL A CA 1
ATOM 1201 C C . VAL A 1 78 ? 19.50754 32.81277 -0.77079 1.000 4.74519 78 VAL A C 1
ATOM 1202 O O . VAL A 1 78 ? 19.21495 31.63511 -0.51767 1.000 4.79257 78 VAL A O 1
ATOM 1215 N N . LYS A 1 79 ? 20.29123 33.56081 0.00570 1.000 4.74782 79 LYS A N 1
ATOM 1216 C CA . LYS A 1 79 ? 20.89448 33.10338 1.24652 1.000 4.26093 79 LYS A CA 1
ATOM 1217 C C . LYS A 1 79 ? 20.02346 33.50605 2.42924 1.000 4.18723 79 LYS A C 1
ATOM 1218 O O . LYS A 1 79 ? 19.64554 34.68135 2.56239 1.000 5.63740 79 LYS A O 1
ATOM 1237 N N . TYR A 1 80 ? 19.73874 32.53571 3.29191 1.000 3.65296 80 TYR A N 1
ATOM 1238 C CA . TYR A 1 80 ? 18.86241 32.70177 4.43308 1.000 3.89246 80 TYR A CA 1
ATOM 1239 C C . TYR A 1 80 ? 19.52850 32.26571 5.73422 1.000 4.08722 80 TYR A C 1
ATOM 1240 O O . TYR A 1 80 ? 20.33877 31.33347 5.76341 1.000 4.75572 80 TYR A O 1
ATOM 1258 N N . GLN A 1 81 ? 19.08162 32.88717 6.82566 1.000 3.91088 81 GLN A N 1
ATOM 1259 C CA . GLN A 1 81 ? 19.31482 32.41036 8.17988 1.000 4.07933 81 GLN A CA 1
ATOM 1260 C C . GLN A 1 81 ? 17.97598 32.29622 8.90022 1.000 3.87404 81 GLN A C 1
ATOM 1261 O O . GLN A 1 81 ? 16.97745 32.91432 8.51659 1.000 4.30567 81 GLN A O 1
ATOM 1275 N N . PHE A 1 82 ? 17.96648 31.49748 9.96294 1.000 3.55558 82 PHE A N 1
ATOM 1276 C CA . PHE A 1 82 ? 16.77635 31.19236 10.73089 1.000 3.61348 82 PHE A CA 1
ATOM 1277 C C . PHE A 1 82 ? 17.07117 31.34979 12.21471 1.000 4.25040 82 PHE A C 1
ATOM 1278 O O . PHE A 1 82 ? 18.16937 31.05451 12.67920 1.000 5.21104 82 PHE A O 1
ATOM 1295 N N . ARG A 1 83 ? 16.05345 31.73286 12.97937 1.000 3.90036 83 ARG A N 1
ATOM 1296 C CA . ARG A 1 83 ? 16.15675 31.77841 14.42628 1.000 4.71624 83 ARG A CA 1
ATOM 1297 C C . ARG A 1 83 ? 14.83595 31.30135 15.01157 1.000 3.75034 83 ARG A C 1
ATOM 1298 O O . ARG A 1 83 ? 13.77290 31.51835 14.43530 1.000 4.57149 83 ARG A O 1
ATOM 1319 N N . ALA A 1 84 ? 14.92136 30.60166 16.14829 1.000 4.37936 84 ALA A N 1
ATOM 1320 C CA . ALA A 1 84 ? 13.76115 30.01090 16.79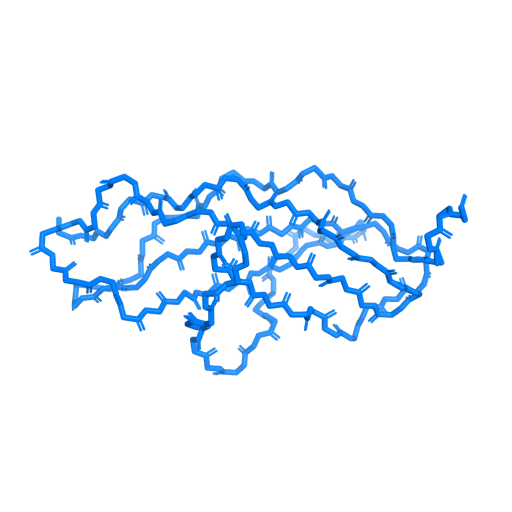144 1.000 4.89258 84 ALA A CA 1
ATOM 1321 C C . ALA A 1 84 ? 13.55078 30.62298 18.17312 1.000 4.67150 84 ALA A C 1
ATOM 1322 O O . ALA A 1 84 ? 14.49579 30.99617 18.85197 1.000 5.48739 84 ALA A O 1
ATOM 1329 N N . MET A 1 85 ? 12.28733 30.66328 18.59260 1.000 5.39264 85 MET A N 1
ATOM 1330 C CA A MET A 1 85 ? 11.86299 31.16110 19.89700 0.663 5.08471 85 MET A CA 1
ATOM 1331 C CA B MET A 1 85 ? 11.90004 31.12523 19.91437 0.337 6.82702 85 MET A CA 1
ATOM 1332 C C . MET A 1 85 ? 10.92557 30.11990 20.50471 1.000 5.30316 85 MET A C 1
ATOM 1333 O O . MET A 1 85 ? 10.02909 29.62743 19.82045 1.000 5.98745 85 MET A O 1
ATOM 1360 N N . ALA A 1 86 ? 11.10812 29.81606 21.78528 1.000 5.81111 86 ALA A N 1
ATOM 1361 C CA . ALA A 1 86 ? 10.21883 28.92510 22.49697 1.000 6.00324 86 ALA A CA 1
ATOM 1362 C C . ALA A 1 86 ? 9.04683 29.70484 23.08768 1.000 6.52962 86 ALA A C 1
ATOM 1363 O O . ALA A 1 86 ? 9.14142 30.90049 23.37723 1.000 8.12981 86 ALA A O 1
ATOM 1370 N N . ILE A 1 87 ? 7.94082 28.99543 23.28256 1.000 6.60068 87 ILE A N 1
ATOM 1371 C CA . ILE A 1 87 ? 6.71511 29.54414 23.84643 1.000 7.62712 87 ILE A CA 1
ATOM 1372 C C . ILE A 1 87 ? 6.35320 28.72282 25.07109 1.000 8.55618 87 ILE A C 1
ATOM 1373 O O . ILE A 1 87 ? 6.29276 27.49892 25.00125 1.000 8.84305 87 ILE A O 1
ATOM 1389 N N . ASN A 1 88 ? 6.08241 29.38543 26.19651 1.000 9.13519 88 ASN A N 1
ATOM 1390 C CA . ASN A 1 88 ? 5.49636 28.68183 27.33593 1.000 10.79066 88 ASN A CA 1
ATOM 1391 C C . ASN A 1 88 ? 4.35019 29.50212 27.90132 1.000 12.64614 88 ASN A C 1
ATOM 1392 O O . ASN A 1 88 ? 3.89199 30.45264 27.27162 1.000 12.61193 88 ASN A O 1
ATOM 1403 N N . ALA A 1 89 ? 3.86262 29.13642 29.08542 1.000 14.80692 89 ALA A N 1
ATOM 1404 C CA . ALA A 1 89 ? 2.68786 29.81276 29.62408 1.000 16.07813 89 ALA A CA 1
ATOM 1405 C C . ALA A 1 89 ? 2.94610 31.29564 29.84069 1.000 15.96233 89 ALA A C 1
ATOM 1406 O O . ALA A 1 89 ? 1.99748 32.09315 29.83366 1.000 18.67581 89 ALA A O 1
ATOM 1413 N N . ALA A 1 90 ? 4.19615 31.68113 30.10937 1.000 15.54649 90 ALA A N 1
ATOM 1414 C CA . ALA A 1 90 ? 4.51851 33.07933 30.34316 1.000 15.92548 90 ALA A CA 1
ATOM 1415 C C . ALA A 1 90 ? 4.63425 33.88841 29.06419 1.000 15.49912 90 ALA A C 1
ATOM 1416 O O . ALA A 1 90 ? 4.51284 35.11751 29.11289 1.000 17.93624 90 ALA A O 1
ATOM 1423 N N . GLY A 1 91 ? 4.88920 33.24668 27.92975 1.000 14.14106 91 GLY A N 1
ATOM 1424 C CA . GLY A 1 91 ? 4.98975 33.95846 26.67088 1.000 13.56993 91 GLY A CA 1
ATOM 1425 C C . GLY A 1 91 ? 6.11738 33.43898 25.80507 1.000 11.61707 91 GLY A C 1
ATOM 1426 O O . GLY A 1 91 ? 6.52170 32.29298 25.93008 1.000 12.19609 91 GLY A O 1
ATOM 1430 N N . ILE A 1 92 ? 6.58731 34.31729 24.92145 1.000 11.82499 92 ILE A N 1
ATOM 1431 C CA . ILE A 1 92 ? 7.58714 33.98172 23.91877 1.000 10.34850 92 ILE A CA 1
ATOM 1432 C C . ILE A 1 92 ? 8.96019 34.35374 24.44711 1.000 10.03004 92 ILE A C 1
ATOM 1433 O O . ILE A 1 92 ? 9.19261 35.50227 24.82757 1.000 11.48547 92 ILE A O 1
ATOM 1449 N N . GLY A 1 93 ? 9.87834 33.39019 24.45943 1.000 9.75369 93 GLY A N 1
ATOM 1450 C CA . GLY A 1 93 ? 11.22193 33.62622 24.92203 1.000 9.31153 93 GLY A CA 1
ATOM 1451 C C . GLY A 1 93 ? 12.09571 34.27204 23.86481 1.000 9.13519 93 GLY A C 1
ATOM 1452 O O . GLY A 1 93 ? 11.67794 34.55444 22.73345 1.000 9.47207 93 GLY A O 1
ATOM 1456 N N . PRO A 1 94 ? 13.34887 34.52020 24.24362 1.000 9.11941 94 PRO A N 1
ATOM 1457 C CA . PRO A 1 94 ? 14.29722 35.16992 23.33438 1.000 9.51945 94 PRO A CA 1
ATOM 1458 C C . PRO A 1 94 ? 14.72242 34.24431 22.21242 1.000 8.22456 94 PRO A C 1
ATOM 1459 O O . PRO A 1 94 ? 14.61683 33.01006 22.31500 1.000 8.06138 94 PRO A O 1
ATOM 1470 N N . PRO A 1 95 ? 15.20523 34.81706 21.11380 1.000 8.01664 95 PRO A N 1
ATOM 1471 C CA . PRO A 1 95 ? 15.60755 33.99947 19.96971 1.000 7.80082 95 PRO A CA 1
ATOM 1472 C C . PRO A 1 95 ? 16.88477 33.24017 20.23502 1.000 6.83229 95 PRO A C 1
ATOM 1473 O O . PRO A 1 95 ? 17.77991 33.68076 20.94849 1.000 8.04032 95 PRO A O 1
ATOM 1484 N N . SER A 1 96 ? 16.97963 32.10047 19.57143 1.000 6.78754 96 SER A N 1
ATOM 1485 C CA . SER A 1 96 ? 18.23545 31.39986 19.40994 1.000 6.76912 96 SER A CA 1
ATOM 1486 C C . SER A 1 96 ? 19.24227 32.27221 18.66981 1.000 6.60068 96 SER A C 1
ATOM 1487 O O . SER A 1 96 ? 18.88492 33.24286 18.00587 1.000 7.12969 96 SER A O 1
ATOM 1495 N N . GLU A 1 97 ? 20.51140 31.86753 18.72114 1.000 7.26129 97 GLU A N 1
ATOM 1496 C CA A GLU A 1 97 ? 21.48892 32.31109 17.73680 0.449 8.39300 97 GLU A CA 1
ATOM 1497 C CA B GLU A 1 97 ? 21.47048 32.33591 17.73647 0.551 7.82451 97 GLU A CA 1
ATOM 1498 C C . GLU A 1 97 ? 20.94196 32.01090 16.34361 1.000 7.29550 97 GLU A C 1
ATOM 1499 O O . GLU A 1 97 ? 20.26432 30.99212 16.15974 1.000 6.87176 97 GLU A O 1
ATOM 1522 N N . PRO A 1 98 ? 21.24213 32.83739 15.34634 1.000 7.49026 98 PRO A N 1
ATOM 1523 C CA . PRO A 1 98 ? 20.82583 32.49335 13.98450 1.000 7.46394 98 PRO A CA 1
ATOM 1524 C C . PRO A 1 98 ? 21.61852 31.31199 13.46083 1.000 6.39013 98 PRO A C 1
ATOM 1525 O O . PRO A 1 98 ? 22.79478 31.12739 13.78960 1.000 7.26391 98 PRO A O 1
ATOM 1536 N N . SER A 1 99 ? 20.97851 30.54375 12.59461 1.000 5.86375 99 SER A N 1
ATOM 1537 C CA . SER A 1 99 ? 21.65738 29.47358 11.89762 1.000 5.72426 99 SER A CA 1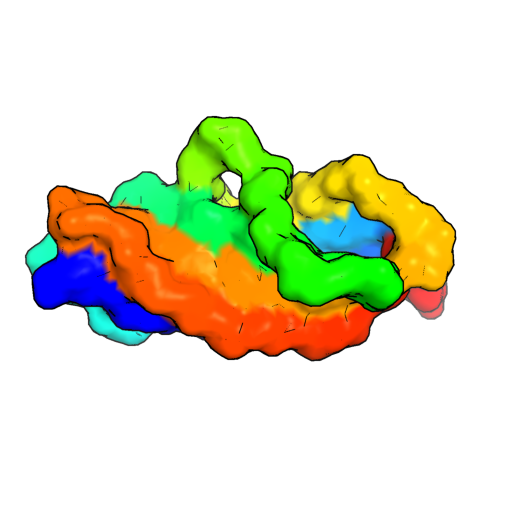
ATOM 1538 C C . SER A 1 99 ? 22.79517 29.99285 11.03141 1.000 5.81111 99 SER A C 1
ATOM 1539 O O . SER A 1 99 ? 22.80802 31.14268 10.59752 1.000 7.08231 99 SER A O 1
ATOM 1547 N N . ASP A 1 100 ? 23.74838 29.10246 10.74239 1.000 6.24801 100 ASP A N 1
ATOM 1548 C CA . ASP A 1 100 ? 24.72850 29.40659 9.71689 1.000 6.58489 100 ASP A CA 1
ATOM 1549 C C . ASP A 1 100 ? 24.01738 29.61686 8.38637 1.000 6.77702 100 ASP A C 1
ATOM 1550 O O . ASP A 1 100 ? 23.09043 28.87604 8.06375 1.000 7.79556 100 ASP A O 1
ATOM 1559 N N . PRO A 1 101 ? 24.44748 30.58306 7.58032 1.000 7.72187 101 PRO A N 1
ATOM 1560 C CA . PRO A 1 101 ? 23.73456 30.86995 6.32823 1.000 8.05875 101 PRO A CA 1
ATOM 1561 C C . PRO A 1 101 ? 23.72159 29.68853 5.37807 1.000 7.28234 101 PRO A C 1
ATOM 1562 O O . PRO A 1 101 ? 24.68296 28.92025 5.27555 1.000 8.70619 101 PRO A O 1
ATOM 1573 N N . GLU A 1 102 ? 22.62922 29.58339 4.63195 1.000 5.70057 102 GLU A N 1
ATOM 1574 C CA . GLU A 1 102 ? 22.48184 28.56352 3.60849 1.000 5.47949 102 GLU A CA 1
ATOM 1575 C C . GLU A 1 102 ? 21.76336 29.16724 2.41569 1.000 4.59255 102 GLU A C 1
ATOM 1576 O O . GLU A 1 102 ? 20.89597 30.03241 2.57618 1.000 4.79520 102 GLU A O 1
ATO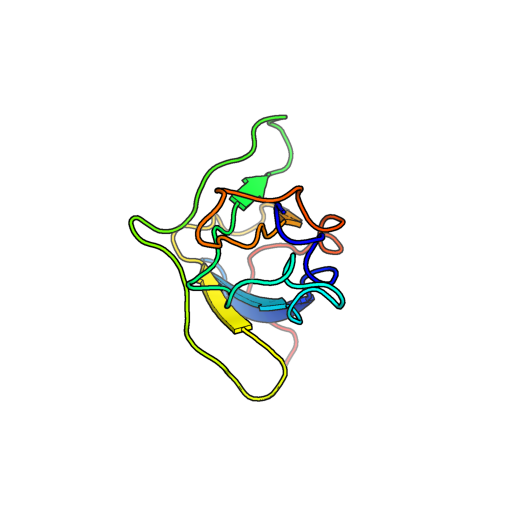M 1588 N N . VAL A 1 103 ? 22.11380 28.71382 1.23094 1.000 5.07418 103 VAL A N 1
ATOM 1589 C CA A VAL A 1 103 ? 21.45921 29.15358 0.01038 0.657 5.38212 103 VAL A CA 1
ATOM 1590 C CA B VAL A 1 103 ? 21.43943 29.16238 0.02003 0.343 5.19525 103 VAL A CA 1
ATOM 1591 C C . VAL A 1 103 ? 20.41150 28.13433 -0.42041 1.000 5.00839 103 VAL A C 1
ATOM 1592 O O . VAL A 1 103 ? 20.64665 26.91794 -0.37335 1.000 5.93217 103 VAL A O 1
ATOM 1617 N N . ALA A 1 104 ? 19.26673 28.63378 -0.85665 1.000 4.72151 104 ALA A N 1
ATOM 1618 C CA . ALA A 1 104 ? 18.24284 27.78027 -1.44143 1.000 5.02418 104 ALA A CA 1
ATOM 1619 C C . ALA A 1 104 ? 18.74954 27.26504 -2.78372 1.000 6.24011 104 ALA A C 1
ATOM 1620 O O . ALA A 1 104 ? 19.10761 28.04216 -3.67894 1.000 9.62209 104 ALA A O 1
ATOM 1627 N N . GLY A 1 105 ? 18.83031 25.96095 -2.92674 1.000 5.66899 105 GLY A N 1
ATOM 1628 C CA . GLY A 1 105 ? 19.33699 25.35056 -4.13835 1.000 7.95611 105 GLY A CA 1
ATOM 1629 C C . GLY A 1 105 ? 19.31237 23.86738 -3.93667 1.000 9.75632 105 GLY A C 1
ATOM 1630 O O . GLY A 1 105 ? 19.07707 23.38185 -2.83079 1.000 10.42482 105 GLY A O 1
ATOM 1634 N N . ASP A 1 106 ? 19.54183 23.14212 -5.04060 1.000 12.34347 106 ASP A N 1
ATOM 1635 C CA A ASP A 1 106 ? 19.52061 21.75146 -4.68845 0.547 13.19883 106 ASP A CA 1
ATOM 1636 C CA B ASP A 1 106 ? 19.71215 21.67482 -5.05327 0.453 12.53033 106 ASP A CA 1
ATOM 1637 C C . ASP A 1 106 ? 20.84802 21.29512 -4.09319 1.000 13.88576 106 ASP A C 1
ATOM 1638 O O . ASP A 1 106 ? 21.90559 21.93030 -4.18458 1.000 14.10947 106 ASP A O 1
ATOM 1655 N N A PRO A 1 107 ? 20.77001 20.24577 -3.28976 0.578 12.94092 107 PRO A N 1
ATOM 1656 N N B PRO A 1 107 ? 20.72898 20.24912 -3.28928 0.422 13.00934 107 PRO A N 1
ATOM 1657 C CA A PRO A 1 107 ? 21.94506 19.82262 -2.53425 0.578 13.01461 107 PRO A CA 1
ATOM 1658 C CA B PRO A 1 107 ? 21.90168 19.78799 -2.53471 0.422 13.05672 107 PRO A CA 1
ATOM 1659 C C A PRO A 1 107 ? 22.96834 19.16235 -3.43873 0.578 10.20375 107 PRO A C 1
ATOM 1660 C C B PRO A 1 107 ? 22.96097 19.17028 -3.44597 0.422 10.28007 107 PRO A C 1
ATOM 1661 O O A PRO A 1 107 ? 22.67832 18.71961 -4.55205 0.578 10.88540 107 PRO A O 1
ATOM 1662 O O B PRO A 1 107 ? 22.69061 18.76548 -4.57840 0.422 10.70907 107 PRO A O 1
ATOM 1683 N N . ILE A 1 108 ? 24.19865 19.14411 -2.93417 1.000 9.17994 108 ILE A N 1
ATOM 1684 C CA . ILE A 1 108 ? 25.26312 18.34725 -3.52118 1.000 10.10110 108 ILE A CA 1
ATOM 1685 C C . ILE A 1 108 ? 24.81089 16.90205 -3.53164 1.000 10.30902 108 ILE A C 1
ATOM 1686 O O . ILE A 1 108 ? 24.18699 16.41663 -2.56992 1.000 12.11450 108 ILE A O 1
ATOM 1702 N N . PHE A 1 109 ? 25.07143 16.22561 -4.63378 1.000 12.20661 109 PHE A N 1
ATOM 1703 C CA . PHE A 1 109 ? 24.78336 14.81471 -4.69453 1.000 14.11474 109 PHE A CA 1
ATOM 1704 C C . PHE A 1 109 ? 25.80298 14.03942 -3.85273 1.000 17.02298 109 PHE A C 1
ATOM 1705 O O . PHE A 1 109 ? 27.00426 14.34951 -3.88044 1.000 19.20745 109 PHE A O 1
#

Radius of gyration: 13.55 Å; Cα contacts (8 Å, |Δi|>4): 320; chains: 1; bounding box: 24×30×40 Å

CATH classification: 2.60.40.10

Secondary structure (DSSP, 8-state):
----PPPPPEEEEEETTEEEEEEPPPS--TTS---EEEEEEEETT----EE--SS-B--B-SSSEEEEE--PPTT-EEEEEEEEEETTEE-PPPPPPPPEESSPPP-

B-factor: mean 12.34, std 7.75, range [2.81, 39.65]

Foldseek 3Di:
DAFAAWAAKDFPDAAQFKTKIFTAGGPGRPPFDFPFKWKWKDWDPDPDTHTQDPDGFDDQDDPHGIDIRGGHHGFIKMWMWMWTAGPVGTYDIYDIHDIDGHHHDDD

Organism: Homo sapiens (NCBI:txid9606)

Sequence (107 aa):
SLPGPPGKPKVLARTKGSMLVSWTPPLDNGGSSPITGYWLEKREEEGSPYWSRVSRAPITKVGLKGVEFNVPRLLEEGVKYQFRAMMAINAAGIGPPSEEPSDPEVVAGDDPPIF